Protein AF-A0A2D9Y3Z7-F1 (afdb_monomer_lite)

Radius of gyration: 15.22 Å; chains: 1; bounding box: 37×15×40 Å

Secondary structure (DSSP, 8-state):
--HHHHHHHHHHHHHHHHHHHHT--SS-HHHHHHHHHHHHHHHHHHHHIIIIIIHHHHTSHHHHHHHHHHHHT-

pLDDT: mean 95.36, std 4.26, range [75.88, 98.75]

Sequence (74 aa):
MNIFEALRKDHEIQRSLLDKLVDTSGDTEKRDEIFKELKKELEIHADGEERFFYVPLIEKDLTQEKSRHSIAEH

Foldseek 3Di:
DDLVVVLVVLVVVLVVLVVVLVVDDDDDPSNVVSVVVNVVSVVVSLVSCLPPPLVVQCVDPVRNVVSVVVNVVD

Structure (mmCIF, N/CA/C/O backbone):
data_AF-A0A2D9Y3Z7-F1
#
_entry.id   AF-A0A2D9Y3Z7-F1
#
loop_
_atom_site.group_PDB
_atom_site.id
_atom_site.type_symbol
_atom_site.label_atom_id
_atom_site.label_alt_id
_atom_site.label_comp_id
_atom_site.label_asym_id
_atom_site.label_entity_id
_atom_site.label_seq_id
_atom_site.pdbx_PDB_ins_code
_atom_site.Cartn_x
_atom_site.Cartn_y
_atom_site.Cartn_z
_atom_site.occupancy
_atom_site.B_iso_or_equiv
_atom_site.auth_seq_id
_atom_site.auth_comp_id
_atom_site.auth_asym_id
_atom_site.auth_atom_id
_atom_site.pdbx_PDB_model_num
ATOM 1 N N . MET A 1 1 ? 19.942 0.783 1.213 1.00 76.56 1 MET A N 1
ATOM 2 C CA . MET A 1 1 ? 18.585 0.310 0.900 1.00 76.56 1 MET A CA 1
ATOM 3 C C . MET A 1 1 ? 18.355 0.517 -0.587 1.00 76.56 1 MET A C 1
ATOM 5 O O . MET A 1 1 ? 18.530 1.642 -1.041 1.00 76.56 1 MET A O 1
ATOM 9 N N . ASN A 1 2 ? 18.090 -0.543 -1.349 1.00 93.62 2 ASN A N 1
ATOM 10 C CA . ASN A 1 2 ? 17.715 -0.457 -2.766 1.00 93.62 2 ASN A CA 1
ATOM 11 C C . ASN A 1 2 ? 16.183 -0.354 -2.927 1.00 93.62 2 ASN A C 1
ATOM 13 O O . ASN A 1 2 ? 15.452 -0.484 -1.946 1.00 93.62 2 ASN A O 1
ATOM 17 N N . ILE A 1 3 ? 15.700 -0.130 -4.156 1.00 93.25 3 ILE A N 1
ATOM 18 C CA . ILE A 1 3 ? 14.260 0.025 -4.428 1.00 93.25 3 ILE A CA 1
ATOM 19 C C . ILE A 1 3 ? 13.445 -1.200 -3.989 1.00 93.25 3 ILE A C 1
ATOM 21 O O . ILE A 1 3 ? 12.398 -1.045 -3.378 1.00 93.25 3 ILE A O 1
ATOM 25 N N . PHE A 1 4 ? 13.951 -2.420 -4.184 1.00 95.00 4 PHE A N 1
ATOM 26 C CA . PHE A 1 4 ? 13.251 -3.637 -3.761 1.00 95.00 4 PHE A CA 1
ATOM 27 C C . PHE A 1 4 ? 13.144 -3.755 -2.239 1.00 95.00 4 PHE A C 1
ATOM 29 O O . PHE A 1 4 ? 12.136 -4.224 -1.720 1.00 95.00 4 PHE A O 1
ATOM 36 N N . GLU A 1 5 ? 14.187 -3.357 -1.511 1.00 97.12 5 GLU A N 1
ATOM 37 C CA . GLU A 1 5 ? 14.176 -3.335 -0.047 1.00 97.12 5 GLU A CA 1
ATOM 38 C C . GLU A 1 5 ? 13.212 -2.274 0.492 1.00 97.12 5 GLU A C 1
ATOM 40 O O . GLU A 1 5 ? 12.520 -2.540 1.471 1.00 97.12 5 GLU A O 1
ATOM 45 N N . ALA A 1 6 ? 13.137 -1.107 -0.159 1.00 96.38 6 ALA A N 1
ATOM 46 C CA . ALA A 1 6 ? 12.177 -0.062 0.185 1.00 96.38 6 ALA A CA 1
ATOM 47 C C . ALA A 1 6 ? 10.732 -0.543 -0.030 1.00 96.38 6 ALA A C 1
ATOM 49 O O . ALA A 1 6 ? 9.964 -0.569 0.925 1.00 96.38 6 ALA A O 1
ATOM 50 N N . LEU A 1 7 ? 10.406 -1.054 -1.224 1.00 96.81 7 LEU A N 1
ATOM 51 C CA . LEU A 1 7 ? 9.061 -1.551 -1.539 1.00 96.81 7 LEU A CA 1
ATOM 52 C C . LEU A 1 7 ? 8.625 -2.690 -0.607 1.00 96.81 7 LEU A C 1
ATOM 54 O O . LEU A 1 7 ? 7.494 -2.705 -0.133 1.00 96.81 7 LEU A O 1
ATOM 58 N N . ARG A 1 8 ? 9.530 -3.622 -0.273 1.00 97.44 8 ARG A N 1
ATOM 59 C CA . ARG A 1 8 ? 9.225 -4.684 0.703 1.00 97.44 8 ARG A CA 1
ATOM 60 C C . ARG A 1 8 ? 8.928 -4.131 2.088 1.00 97.44 8 ARG A C 1
ATOM 62 O O . ARG A 1 8 ? 8.069 -4.674 2.774 1.00 97.44 8 ARG A O 1
ATOM 69 N N . LYS A 1 9 ? 9.645 -3.091 2.517 1.00 97.94 9 LYS A N 1
ATOM 70 C CA . LYS A 1 9 ? 9.403 -2.459 3.814 1.00 97.94 9 LYS A CA 1
ATOM 71 C C . LYS A 1 9 ? 8.022 -1.807 3.849 1.00 97.94 9 LYS A C 1
ATOM 73 O O . LYS A 1 9 ? 7.311 -1.997 4.832 1.00 97.94 9 LYS A O 1
ATOM 78 N N . ASP A 1 10 ? 7.635 -1.116 2.782 1.00 98.12 10 ASP A N 1
ATOM 79 C CA . ASP A 1 10 ? 6.296 -0.535 2.652 1.00 98.12 10 ASP A CA 1
ATOM 80 C C . ASP A 1 10 ? 5.223 -1.634 2.702 1.00 98.12 10 ASP A C 1
ATOM 82 O O . ASP A 1 10 ? 4.246 -1.513 3.438 1.00 98.12 10 ASP A O 1
ATOM 86 N N . HIS A 1 11 ? 5.448 -2.767 2.020 1.00 98.44 11 HIS A N 1
ATOM 87 C CA . HIS A 1 11 ? 4.541 -3.919 2.082 1.00 98.44 11 HIS A CA 1
ATOM 88 C C . HIS A 1 11 ? 4.378 -4.481 3.499 1.00 98.44 11 HIS A C 1
ATOM 90 O O . HIS A 1 11 ? 3.275 -4.886 3.857 1.00 98.44 11 HIS A O 1
ATOM 96 N N . GLU A 1 12 ? 5.435 -4.525 4.320 1.00 98.56 12 GLU A N 1
ATOM 97 C CA . GLU A 1 12 ? 5.307 -4.957 5.723 1.00 98.56 12 GLU A CA 1
ATOM 98 C C . GLU A 1 12 ? 4.463 -3.982 6.554 1.00 98.56 12 GLU A C 1
ATOM 100 O O . GLU A 1 12 ? 3.654 -4.409 7.381 1.00 98.56 12 GLU A O 1
ATOM 105 N N . ILE A 1 13 ? 4.617 -2.675 6.322 1.00 98.50 13 ILE A N 1
ATOM 106 C CA . ILE A 1 13 ? 3.812 -1.644 6.991 1.00 98.50 13 ILE A CA 1
ATOM 107 C C . ILE A 1 13 ? 2.340 -1.806 6.598 1.00 98.50 13 ILE A C 1
ATOM 109 O O . ILE A 1 13 ? 1.476 -1.906 7.471 1.00 98.50 13 ILE A O 1
ATOM 113 N N . GLN A 1 14 ? 2.060 -1.915 5.299 1.00 98.69 14 GLN A N 1
ATOM 114 C CA . GLN A 1 14 ? 0.710 -2.107 4.764 1.00 98.69 14 GLN A CA 1
ATOM 115 C C . GLN A 1 14 ? 0.063 -3.393 5.288 1.00 98.69 14 GLN A C 1
ATOM 117 O O . GLN A 1 14 ? -1.088 -3.351 5.719 1.00 98.69 14 GLN A O 1
ATOM 122 N N . ARG A 1 15 ? 0.798 -4.518 5.320 1.00 98.69 15 ARG A N 1
ATOM 123 C CA . ARG A 1 15 ? 0.327 -5.780 5.918 1.00 98.69 15 ARG A CA 1
ATOM 124 C C . ARG A 1 15 ? -0.061 -5.588 7.378 1.00 98.69 15 ARG A C 1
ATOM 126 O O . ARG A 1 15 ? -1.175 -5.924 7.757 1.00 98.69 15 ARG A O 1
ATOM 133 N N . SER A 1 16 ? 0.811 -4.971 8.175 1.00 98.62 16 SER A N 1
ATOM 134 C CA . SER A 1 16 ? 0.523 -4.736 9.592 1.00 98.62 16 SER A CA 1
ATOM 135 C C . SER A 1 16 ? -0.688 -3.822 9.809 1.00 98.62 16 SER A C 1
ATOM 137 O O . SER A 1 16 ? -1.454 -4.035 10.751 1.00 98.62 16 SER A O 1
ATOM 139 N N . LEU A 1 17 ? -0.872 -2.799 8.972 1.00 98.75 17 LEU A N 1
ATOM 140 C CA . LEU A 1 17 ? -2.040 -1.919 9.039 1.00 98.75 17 LEU A CA 1
ATOM 141 C C . LEU A 1 17 ? -3.320 -2.646 8.622 1.00 98.75 17 LEU A C 1
ATOM 143 O O . LEU A 1 17 ? -4.341 -2.482 9.285 1.00 98.75 17 LEU A O 1
ATOM 147 N N . LEU A 1 18 ? -3.260 -3.481 7.584 1.00 98.62 18 LEU A N 1
ATOM 148 C CA . LEU A 1 18 ? -4.373 -4.329 7.161 1.00 98.62 18 LEU A CA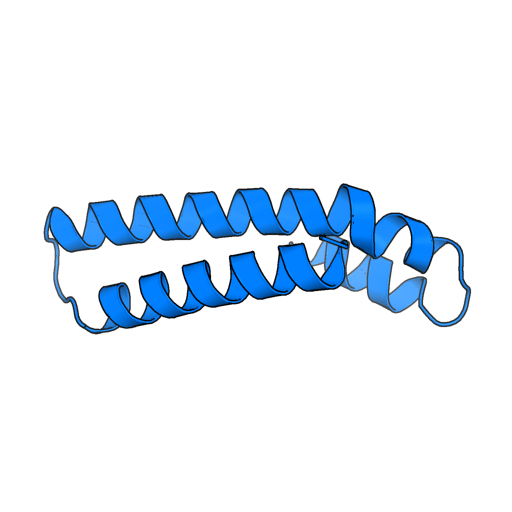 1
ATOM 149 C C . LEU A 1 18 ? -4.772 -5.320 8.255 1.00 98.62 18 LEU A C 1
ATOM 151 O O . LEU A 1 18 ? -5.955 -5.380 8.574 1.00 98.62 18 LEU A O 1
ATOM 155 N N . ASP A 1 19 ? -3.813 -6.015 8.873 1.00 98.62 19 ASP A N 1
ATOM 156 C CA . ASP A 1 19 ? -4.061 -6.942 9.988 1.00 98.62 19 ASP A CA 1
ATOM 157 C C . ASP A 1 19 ? -4.802 -6.229 11.132 1.00 98.62 19 ASP A C 1
ATOM 159 O O . ASP A 1 19 ? -5.872 -6.651 11.570 1.00 98.62 19 ASP A O 1
ATOM 163 N N . LYS A 1 20 ? -4.303 -5.056 11.546 1.00 98.44 20 LYS A N 1
ATOM 164 C CA . LYS A 1 20 ? -4.970 -4.233 12.569 1.00 98.44 20 LYS A CA 1
ATOM 165 C C . LYS A 1 20 ? -6.356 -3.769 12.128 1.00 98.44 20 LYS A C 1
ATOM 167 O O . LYS A 1 20 ? -7.253 -3.666 12.962 1.00 98.44 20 LYS A O 1
ATOM 172 N N . LEU A 1 21 ? -6.532 -3.431 10.851 1.00 98.44 21 LEU A N 1
ATOM 173 C CA . LEU A 1 21 ? -7.806 -2.955 10.326 1.00 98.44 21 LEU A CA 1
ATOM 174 C C . LEU A 1 21 ? -8.850 -4.074 10.340 1.00 98.44 21 LEU A C 1
ATOM 176 O O . LEU A 1 21 ? -9.981 -3.826 10.759 1.00 98.44 21 LEU A O 1
ATOM 180 N N . VAL A 1 22 ? -8.496 -5.291 9.918 1.00 98.12 22 VAL A N 1
ATOM 181 C CA . VAL A 1 22 ? -9.425 -6.437 9.904 1.00 98.12 22 VAL A CA 1
ATOM 182 C C . VAL A 1 22 ? -9.763 -6.941 11.307 1.00 98.12 22 VAL A C 1
ATOM 184 O O . VAL A 1 22 ? -10.866 -7.441 11.508 1.00 98.12 22 VAL A O 1
ATOM 187 N N . ASP A 1 23 ? -8.883 -6.710 12.284 1.00 98.12 23 ASP A N 1
ATOM 188 C CA . ASP A 1 23 ? -9.143 -6.968 13.707 1.00 98.12 23 ASP A CA 1
ATOM 189 C C . ASP A 1 23 ? -10.112 -5.951 14.347 1.00 98.12 23 ASP A C 1
ATOM 191 O O . ASP A 1 23 ? -10.560 -6.133 15.483 1.00 98.12 23 ASP A O 1
ATOM 195 N N . THR A 1 24 ? -10.449 -4.860 13.648 1.00 97.75 24 THR A N 1
ATOM 196 C CA . THR A 1 24 ? -11.468 -3.891 14.086 1.00 97.75 24 THR A CA 1
ATOM 197 C C . THR A 1 24 ? -12.785 -4.078 13.341 1.00 97.75 24 THR A C 1
ATOM 199 O O . THR A 1 24 ? -12.838 -4.604 12.231 1.00 97.75 24 THR A O 1
ATOM 202 N N . SER A 1 25 ? -13.873 -3.573 13.919 1.00 97.12 25 SER A N 1
ATOM 203 C CA . SER A 1 25 ? -15.204 -3.627 13.314 1.00 97.12 25 SER A CA 1
ATOM 204 C C . SER A 1 25 ? -16.054 -2.433 13.731 1.00 97.12 25 SER A C 1
ATOM 206 O O . SER A 1 25 ? -15.8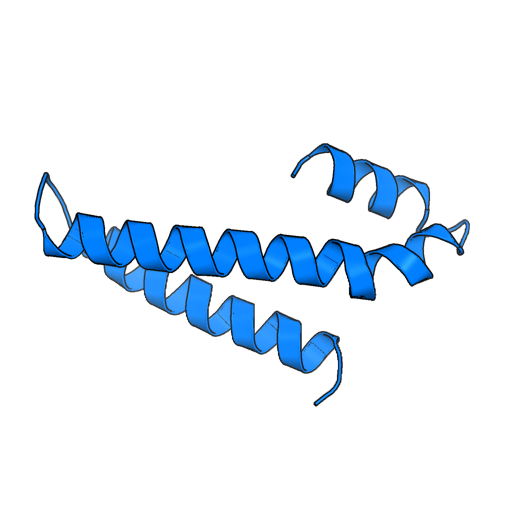49 -1.881 14.811 1.00 97.12 25 SER A O 1
ATOM 208 N N . GLY A 1 26 ? -17.056 -2.102 12.916 1.00 96.94 26 GLY A N 1
ATOM 209 C CA . GLY A 1 26 ? -17.974 -0.997 13.185 1.00 96.94 26 GLY A CA 1
ATOM 210 C C . GLY A 1 26 ? -17.352 0.378 12.943 1.00 96.94 26 GLY A C 1
ATOM 211 O O . GLY A 1 26 ? -16.231 0.495 12.451 1.00 96.94 26 GLY A O 1
ATOM 212 N N . ASP A 1 27 ? -18.116 1.410 13.278 1.00 97.12 27 ASP A N 1
ATOM 213 C CA . ASP A 1 27 ? -17.712 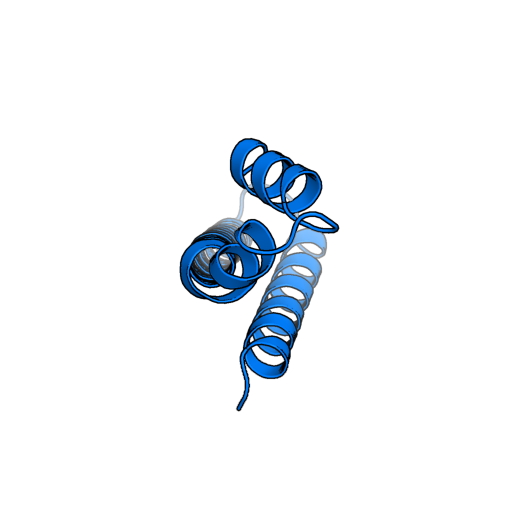2.809 13.158 1.00 97.12 27 ASP A CA 1
ATOM 214 C C . ASP A 1 27 ? -17.004 3.240 14.448 1.00 97.12 27 ASP A C 1
ATOM 216 O O . ASP A 1 27 ? -17.639 3.501 15.471 1.00 97.12 27 ASP A O 1
ATOM 220 N N . THR A 1 28 ? -15.672 3.182 14.441 1.00 98.31 28 THR A N 1
ATOM 221 C CA . THR A 1 28 ? -14.842 3.528 15.601 1.00 98.31 28 THR A CA 1
ATOM 222 C C . THR A 1 28 ? -13.704 4.430 15.163 1.00 98.31 28 THR A C 1
ATOM 224 O O . THR A 1 28 ? -13.094 4.189 14.121 1.00 98.31 28 THR A O 1
ATOM 227 N N . GLU A 1 29 ? -13.352 5.408 15.998 1.00 98.25 29 GLU A N 1
ATOM 228 C CA . GLU A 1 29 ? -12.246 6.338 15.726 1.00 98.25 29 GLU A CA 1
ATOM 229 C C . GLU A 1 29 ? -10.940 5.593 15.414 1.00 98.25 29 GLU A C 1
ATOM 231 O O . GLU A 1 29 ? -10.262 5.903 14.440 1.00 98.25 29 GLU A O 1
ATOM 236 N N . LYS A 1 30 ? -10.647 4.520 16.162 1.00 97.69 30 LYS A N 1
ATOM 237 C CA . LYS A 1 30 ? -9.469 3.672 15.936 1.00 97.69 30 LYS A CA 1
ATOM 238 C C . LYS A 1 30 ? -9.446 3.049 14.536 1.00 97.69 30 LYS A C 1
ATOM 240 O O . LYS A 1 30 ? -8.394 3.015 13.901 1.00 97.69 30 LYS A O 1
ATOM 245 N N . ARG A 1 31 ? -10.577 2.514 14.059 1.00 98.50 31 ARG A N 1
ATOM 246 C CA . ARG A 1 31 ? -10.668 1.935 12.707 1.00 98.50 31 ARG A CA 1
ATOM 247 C C . ARG A 1 31 ? -10.413 3.008 11.652 1.00 98.50 31 ARG A C 1
ATOM 249 O O . ARG A 1 31 ? -9.687 2.763 10.692 1.00 98.50 31 ARG A O 1
ATOM 256 N N . ASP A 1 32 ? -10.991 4.181 11.867 1.00 98.50 32 ASP A N 1
ATOM 257 C CA . ASP A 1 32 ? -10.868 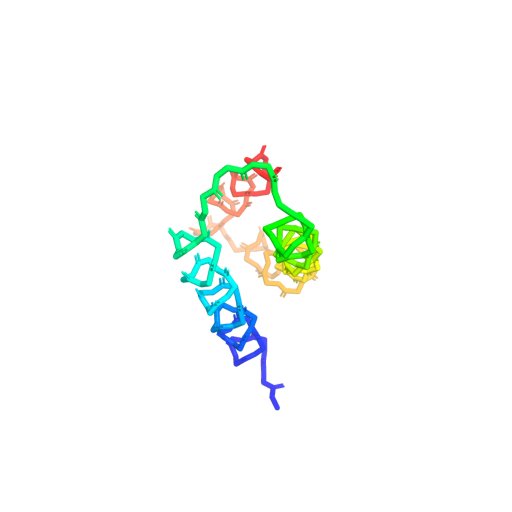5.344 10.997 1.00 98.50 32 ASP A CA 1
ATOM 258 C C . ASP A 1 32 ? -9.418 5.835 10.882 1.00 98.50 32 ASP A C 1
ATOM 260 O O . ASP A 1 32 ? -8.937 6.131 9.787 1.00 98.50 32 ASP A O 1
ATOM 264 N N . GLU A 1 33 ? -8.703 5.892 12.004 1.00 98.56 33 GLU A N 1
ATOM 265 C CA . GLU A 1 33 ? -7.284 6.249 12.062 1.00 98.56 33 GLU A CA 1
ATOM 266 C C . GLU A 1 33 ? -6.412 5.237 11.311 1.00 98.56 33 GLU A C 1
ATOM 268 O O . GLU A 1 33 ? -5.636 5.635 10.441 1.00 98.56 33 GLU A O 1
ATOM 273 N N . ILE A 1 34 ? -6.593 3.936 11.575 1.00 98.69 34 ILE A N 1
ATOM 274 C CA . ILE A 1 34 ? -5.847 2.868 10.887 1.00 98.69 34 ILE A CA 1
ATOM 275 C C . ILE A 1 34 ? -6.103 2.924 9.379 1.00 98.69 34 ILE A C 1
ATOM 277 O O . ILE A 1 34 ? -5.172 2.786 8.589 1.00 98.69 34 ILE A O 1
ATOM 281 N N . PHE A 1 35 ? -7.353 3.141 8.962 1.00 98.50 35 PHE A N 1
ATOM 282 C CA . PHE A 1 35 ? -7.692 3.237 7.547 1.00 98.50 35 PHE A CA 1
ATOM 283 C C . PHE A 1 35 ? -7.032 4.447 6.872 1.00 98.50 35 PHE A C 1
ATOM 285 O O . PHE A 1 35 ? -6.510 4.318 5.765 1.00 98.50 35 PHE A O 1
ATOM 292 N N . LYS A 1 36 ? -7.017 5.614 7.529 1.00 98.62 36 LYS A N 1
ATOM 293 C CA . LYS A 1 36 ? -6.343 6.819 7.013 1.00 98.62 36 LYS A CA 1
ATOM 294 C C . LYS A 1 36 ? -4.835 6.609 6.882 1.00 98.62 36 LYS A C 1
ATOM 296 O O . LYS A 1 36 ? -4.254 7.032 5.885 1.00 98.62 36 LYS A O 1
ATOM 301 N N . GLU A 1 37 ? -4.217 5.944 7.855 1.00 98.62 37 GLU A N 1
ATOM 302 C CA . GLU A 1 37 ? -2.799 5.585 7.801 1.00 98.62 37 GLU A CA 1
ATOM 303 C C . GLU A 1 37 ? -2.521 4.600 6.659 1.00 98.62 37 GLU A C 1
ATOM 305 O O . GLU A 1 37 ? -1.672 4.874 5.816 1.00 98.62 37 GLU A O 1
ATOM 310 N N . LEU A 1 38 ? -3.302 3.519 6.551 1.00 98.69 38 LEU A N 1
ATOM 311 C CA . LEU A 1 38 ? -3.186 2.543 5.464 1.00 98.69 38 LEU A CA 1
ATOM 312 C C . LEU A 1 38 ? -3.313 3.207 4.093 1.00 98.69 38 LEU A C 1
ATOM 314 O O . LEU A 1 38 ? -2.493 2.959 3.213 1.00 98.69 38 LEU A O 1
ATOM 318 N N . LYS A 1 39 ? -4.324 4.063 3.914 1.00 98.44 39 LYS A N 1
ATOM 319 C CA . LYS A 1 39 ? -4.543 4.783 2.659 1.00 98.44 39 LYS A CA 1
ATOM 320 C C . LYS A 1 39 ? -3.320 5.618 2.278 1.00 98.44 39 LYS A C 1
ATOM 322 O O . LYS A 1 39 ? -2.876 5.551 1.138 1.00 98.44 39 LYS A O 1
ATOM 327 N N . LYS A 1 40 ? -2.756 6.358 3.233 1.00 98.44 40 LYS A N 1
ATOM 328 C CA . LYS A 1 40 ? -1.555 7.166 3.009 1.00 98.44 40 LYS A CA 1
ATOM 329 C C . LYS A 1 40 ? -0.353 6.305 2.601 1.00 98.44 40 LYS A C 1
ATOM 331 O O . LYS A 1 40 ? 0.364 6.669 1.675 1.00 98.44 40 LYS A O 1
ATOM 336 N N . GLU A 1 41 ? -0.129 5.178 3.274 1.00 98.44 41 GLU A N 1
ATOM 337 C CA . GLU A 1 41 ? 0.981 4.271 2.946 1.00 98.44 41 GLU A CA 1
ATOM 338 C C . GLU A 1 41 ? 0.804 3.605 1.572 1.00 98.44 41 GLU A C 1
ATOM 340 O O . GLU A 1 41 ? 1.788 3.377 0.873 1.00 98.44 41 GLU A O 1
ATOM 345 N N . LEU A 1 42 ? -0.434 3.322 1.148 1.00 97.94 42 LEU A N 1
ATOM 346 C CA . LEU A 1 42 ? -0.728 2.831 -0.204 1.00 97.94 42 LEU A CA 1
ATOM 347 C C . LEU A 1 42 ? -0.456 3.900 -1.273 1.00 97.94 42 LEU A C 1
ATOM 349 O O . LEU A 1 42 ? 0.186 3.597 -2.274 1.00 97.94 42 LEU A O 1
ATOM 353 N N . GLU A 1 43 ? -0.882 5.147 -1.047 1.00 97.31 43 GLU A N 1
ATOM 354 C CA . GLU A 1 43 ? -0.640 6.268 -1.972 1.00 97.31 43 GLU A CA 1
ATOM 355 C C . GLU A 1 43 ? 0.862 6.537 -2.157 1.00 97.31 43 GLU A C 1
ATOM 357 O O . GLU A 1 43 ? 1.349 6.643 -3.281 1.00 97.31 43 GLU A O 1
ATOM 362 N N . ILE A 1 44 ? 1.622 6.586 -1.057 1.00 96.75 44 ILE A N 1
ATOM 363 C CA . ILE A 1 44 ? 3.076 6.807 -1.101 1.00 96.75 44 ILE A CA 1
ATOM 364 C C . ILE A 1 44 ? 3.790 5.651 -1.811 1.00 96.75 44 ILE A C 1
ATOM 366 O O . ILE A 1 44 ? 4.738 5.879 -2.567 1.00 96.75 44 ILE A O 1
ATOM 370 N N . HIS A 1 45 ? 3.345 4.416 -1.574 1.00 97.31 45 HIS A N 1
ATOM 371 C CA . HIS A 1 45 ? 3.907 3.240 -2.222 1.00 97.31 45 HIS A CA 1
ATOM 372 C C . HIS A 1 45 ? 3.690 3.264 -3.736 1.00 97.31 45 HIS A C 1
ATOM 374 O O . HIS A 1 45 ? 4.654 3.105 -4.484 1.00 97.31 45 HIS A O 1
ATOM 380 N N . ALA A 1 46 ? 2.458 3.532 -4.177 1.00 96.00 46 ALA A N 1
ATOM 381 C CA . ALA A 1 46 ? 2.108 3.645 -5.589 1.00 96.00 46 ALA A CA 1
ATOM 382 C C . ALA A 1 46 ? 2.955 4.714 -6.303 1.00 96.00 46 ALA A C 1
ATOM 384 O O . ALA A 1 46 ? 3.593 4.431 -7.320 1.00 96.00 46 ALA A O 1
ATOM 385 N N . ASP A 1 47 ? 3.070 5.906 -5.706 1.00 95.00 47 ASP A N 1
ATOM 386 C CA . ASP A 1 47 ? 3.936 6.988 -6.197 1.00 95.00 47 ASP A CA 1
ATOM 387 C C . ASP A 1 47 ? 5.406 6.546 -6.336 1.00 95.00 47 ASP A C 1
ATOM 389 O O . ASP A 1 47 ? 6.109 6.923 -7.283 1.00 95.00 47 ASP A O 1
ATOM 393 N N . GLY A 1 48 ? 5.900 5.767 -5.370 1.00 94.75 48 GLY A N 1
ATOM 394 C CA . GLY A 1 48 ? 7.252 5.217 -5.375 1.00 94.75 48 GLY A CA 1
ATOM 395 C C . GLY A 1 48 ? 7.469 4.185 -6.483 1.00 94.75 48 GLY A C 1
ATOM 396 O O . GLY A 1 48 ? 8.488 4.233 -7.184 1.00 94.75 48 GLY A O 1
ATOM 397 N N . GLU A 1 49 ? 6.516 3.273 -6.675 1.00 95.44 49 GLU A N 1
ATOM 398 C CA . GLU A 1 49 ? 6.566 2.275 -7.741 1.00 95.44 49 GLU A CA 1
ATOM 399 C C . GLU A 1 49 ? 6.603 2.939 -9.120 1.00 95.44 49 GLU A C 1
ATOM 401 O O . GLU A 1 49 ? 7.480 2.636 -9.932 1.00 95.44 49 GLU A O 1
ATOM 406 N N . GLU A 1 50 ? 5.723 3.903 -9.376 1.00 93.56 50 GLU A N 1
ATOM 407 C CA . GLU A 1 50 ? 5.660 4.592 -10.665 1.00 93.56 50 GLU A CA 1
ATOM 408 C C . GLU A 1 50 ? 6.949 5.333 -10.994 1.00 93.56 50 GLU A C 1
ATOM 410 O O . GLU A 1 50 ? 7.495 5.173 -12.087 1.00 93.56 50 GLU A O 1
ATOM 415 N N . ARG A 1 51 ? 7.485 6.100 -10.041 1.00 92.56 51 ARG A N 1
ATOM 416 C CA . ARG A 1 51 ? 8.651 6.960 -10.287 1.00 92.56 51 ARG A CA 1
ATOM 417 C C . ARG A 1 51 ? 9.963 6.195 -10.403 1.00 92.56 51 ARG A C 1
ATOM 419 O O . ARG A 1 51 ? 10.865 6.663 -11.098 1.00 92.56 51 ARG A O 1
ATOM 426 N N . PHE A 1 52 ? 10.099 5.064 -9.710 1.00 94.00 52 PHE A N 1
ATOM 427 C CA . PHE A 1 52 ? 11.398 4.400 -9.555 1.00 94.00 52 PHE A CA 1
ATOM 428 C C . PHE A 1 52 ? 11.421 2.945 -10.013 1.00 94.00 52 PHE A C 1
ATOM 430 O O . PHE A 1 52 ? 12.465 2.479 -10.471 1.00 94.00 52 PHE A O 1
ATOM 437 N N . PHE A 1 53 ? 10.309 2.222 -9.894 1.00 94.12 53 PHE A N 1
ATOM 438 C CA . PHE A 1 53 ? 10.244 0.808 -10.251 1.00 94.12 53 PHE A CA 1
ATOM 439 C C . PHE A 1 53 ? 9.777 0.605 -11.694 1.00 94.12 53 PHE A C 1
ATOM 441 O O . PHE A 1 53 ? 10.470 -0.056 -12.469 1.00 94.12 53 PHE A O 1
ATOM 448 N N . TYR A 1 54 ? 8.657 1.216 -12.089 1.00 93.44 54 TYR A N 1
ATOM 449 C CA . TYR A 1 54 ? 8.079 1.016 -13.418 1.00 93.44 54 TYR A CA 1
ATOM 450 C C . TYR A 1 54 ? 8.819 1.767 -14.529 1.00 93.44 54 TYR A C 1
ATOM 452 O O . TYR A 1 54 ? 8.954 1.221 -15.623 1.00 93.44 54 TYR A O 1
ATOM 460 N N . VAL A 1 55 ? 9.369 2.961 -14.271 1.00 92.62 55 VAL A N 1
ATOM 461 C CA . VAL A 1 55 ? 10.143 3.736 -15.269 1.00 92.62 55 VAL A CA 1
ATOM 462 C C . VAL A 1 55 ? 11.199 2.893 -16.007 1.00 92.62 55 VAL A C 1
ATOM 464 O O . VAL A 1 55 ? 11.110 2.794 -17.232 1.00 92.62 55 VAL A O 1
ATOM 467 N N . PRO A 1 56 ? 12.156 2.224 -15.333 1.00 92.44 56 PRO A N 1
ATOM 468 C CA . PRO A 1 56 ? 13.158 1.417 -16.034 1.00 92.44 56 PRO A CA 1
ATOM 469 C C . PRO A 1 56 ? 12.581 0.151 -16.694 1.00 92.44 56 PRO A C 1
ATOM 471 O O . PRO A 1 56 ? 13.189 -0.389 -17.618 1.00 92.44 56 PRO A O 1
ATOM 474 N N . LEU A 1 57 ? 11.422 -0.343 -16.241 1.00 92.94 57 LEU A N 1
ATOM 475 C CA . LEU A 1 57 ? 10.748 -1.511 -16.821 1.00 92.94 57 LEU A CA 1
ATOM 476 C C . LEU A 1 57 ? 9.994 -1.164 -18.114 1.00 92.94 57 LEU A C 1
ATOM 478 O O . LEU A 1 57 ? 9.888 -2.011 -19.003 1.00 92.94 57 LEU A O 1
ATOM 482 N N . ILE A 1 58 ? 9.510 0.072 -18.261 1.00 92.12 58 ILE A N 1
ATOM 483 C CA . ILE A 1 58 ? 8.857 0.552 -19.491 1.00 92.12 58 ILE A CA 1
ATOM 484 C C . ILE A 1 58 ? 9.843 0.599 -20.666 1.00 92.12 58 ILE A C 1
ATOM 486 O O . ILE A 1 58 ? 9.452 0.378 -21.815 1.00 92.12 58 ILE A O 1
ATOM 490 N N . GLU A 1 59 ? 11.124 0.843 -20.390 1.00 92.31 59 GLU A N 1
ATOM 491 C CA . GLU A 1 59 ? 12.185 0.902 -21.404 1.00 92.31 59 GLU A CA 1
ATOM 492 C C . GLU A 1 59 ? 12.591 -0.472 -21.963 1.00 92.31 59 GLU A C 1
ATOM 494 O O . GLU A 1 59 ? 13.389 -0.549 -22.898 1.00 92.31 59 GLU A O 1
ATOM 499 N N . LYS A 1 60 ? 12.089 -1.574 -21.393 1.00 94.00 60 LYS A N 1
ATOM 500 C CA . LYS A 1 60 ? 12.400 -2.936 -21.840 1.00 94.00 60 LYS A CA 1
ATOM 501 C C . LYS A 1 60 ? 11.175 -3.573 -22.486 1.00 94.00 60 LYS A C 1
ATOM 503 O O . LYS A 1 60 ? 10.155 -3.745 -21.824 1.00 94.00 60 LYS A O 1
ATOM 508 N N . ASP A 1 61 ? 11.312 -4.029 -23.732 1.00 93.00 61 ASP A N 1
ATOM 509 C CA . ASP A 1 61 ? 10.224 -4.652 -24.508 1.00 93.00 61 ASP A CA 1
ATOM 510 C C . ASP A 1 61 ? 9.477 -5.751 -23.734 1.00 93.00 61 ASP A C 1
ATOM 512 O O . ASP A 1 61 ? 8.251 -5.797 -23.733 1.00 93.00 61 ASP A O 1
ATOM 516 N N . LEU A 1 62 ? 10.210 -6.602 -23.005 1.00 95.31 62 LEU A N 1
ATOM 517 C CA . LEU A 1 62 ? 9.637 -7.719 -22.242 1.00 95.31 62 LEU A CA 1
ATOM 518 C C . LEU A 1 62 ? 8.719 -7.290 -21.087 1.00 95.31 62 LEU A C 1
ATOM 520 O O . LEU A 1 62 ? 7.877 -8.076 -20.647 1.00 95.31 62 LEU A O 1
ATOM 524 N N . THR A 1 63 ? 8.906 -6.085 -20.552 1.00 94.19 63 THR A N 1
ATOM 525 C CA . THR A 1 63 ? 8.195 -5.596 -19.360 1.00 94.19 63 THR A CA 1
ATOM 526 C C . THR A 1 63 ? 7.340 -4.366 -19.636 1.00 94.19 63 THR A C 1
ATOM 528 O O . THR A 1 63 ? 6.569 -3.965 -18.765 1.00 94.19 63 THR A O 1
ATOM 531 N N . GLN A 1 64 ? 7.414 -3.804 -20.843 1.00 94.25 64 GLN A N 1
ATOM 532 C CA . GLN A 1 64 ? 6.744 -2.561 -21.203 1.00 94.25 64 GLN A CA 1
ATOM 533 C C . GLN A 1 64 ? 5.221 -2.643 -21.072 1.00 94.25 64 GLN A C 1
ATOM 535 O O . GLN A 1 64 ? 4.636 -1.824 -20.366 1.00 94.25 64 GLN A O 1
ATOM 540 N N . GLU A 1 65 ? 4.575 -3.622 -21.713 1.00 93.69 65 GLU A N 1
ATOM 541 C CA . GLU A 1 65 ? 3.109 -3.737 -21.661 1.00 93.69 65 GLU A CA 1
ATOM 542 C C . GLU A 1 65 ? 2.606 -3.986 -20.241 1.00 93.69 65 GLU A C 1
ATOM 544 O O . GLU A 1 65 ? 1.662 -3.337 -19.800 1.00 93.69 65 GLU A O 1
ATOM 549 N N . LYS A 1 66 ? 3.285 -4.864 -19.492 1.00 93.00 66 LYS A N 1
ATOM 550 C CA . LYS A 1 66 ? 2.931 -5.151 -18.096 1.00 93.00 66 LYS A CA 1
ATOM 551 C C . LYS A 1 66 ? 3.033 -3.905 -17.227 1.00 93.00 66 LYS A C 1
ATOM 553 O O . LYS A 1 66 ? 2.120 -3.636 -16.464 1.00 93.00 66 LYS A O 1
ATOM 558 N N . SER A 1 67 ? 4.101 -3.126 -17.389 1.00 91.94 67 SER A N 1
ATOM 559 C CA . SER A 1 67 ? 4.298 -1.895 -16.616 1.00 91.94 67 SER A CA 1
ATOM 560 C C . SER A 1 67 ? 3.238 -0.846 -16.954 1.00 91.94 67 SER A C 1
ATOM 562 O O . SER A 1 67 ? 2.685 -0.227 -16.056 1.00 91.94 67 SER A O 1
ATOM 564 N N . ARG A 1 68 ? 2.899 -0.676 -18.240 1.00 91.62 68 ARG A N 1
ATOM 565 C CA . ARG A 1 68 ? 1.825 0.238 -18.666 1.00 91.62 68 ARG A CA 1
ATOM 566 C C . ARG A 1 68 ? 0.463 -0.180 -18.123 1.00 91.62 68 ARG A C 1
ATOM 568 O O . ARG A 1 68 ? -0.297 0.682 -17.702 1.00 91.62 68 ARG A O 1
ATOM 575 N N . HIS A 1 69 ? 0.164 -1.478 -18.145 1.00 92.25 69 HIS A N 1
ATOM 576 C CA . HIS A 1 69 ? -1.073 -2.002 -17.578 1.00 92.25 69 HIS A CA 1
ATOM 577 C C . HIS A 1 69 ? -1.124 -1.777 -16.065 1.00 92.25 69 HIS A C 1
ATOM 579 O O . HIS A 1 69 ? -2.101 -1.221 -15.590 1.00 92.25 69 HIS A O 1
ATOM 585 N N . SER A 1 70 ? -0.056 -2.107 -15.331 1.00 90.75 70 SER A N 1
ATOM 586 C CA . SER A 1 70 ? 0.012 -1.880 -13.882 1.00 90.75 70 SER A CA 1
ATOM 587 C C . SER A 1 70 ? -0.198 -0.413 -13.497 1.00 90.75 70 SER A C 1
ATOM 589 O O . SER A 1 70 ? -0.941 -0.152 -12.564 1.00 90.75 70 SER A O 1
ATOM 591 N N . ILE A 1 71 ? 0.383 0.535 -14.242 1.00 89.25 71 ILE A N 1
ATOM 592 C CA . ILE A 1 71 ? 0.168 1.976 -14.010 1.00 89.25 71 ILE A CA 1
ATOM 593 C C . ILE A 1 71 ? -1.281 2.391 -14.303 1.00 89.25 71 ILE A C 1
ATOM 595 O O . ILE A 1 71 ? -1.814 3.267 -13.641 1.00 89.25 71 ILE A O 1
ATOM 599 N N . ALA A 1 72 ? -1.927 1.798 -15.310 1.00 90.88 72 ALA A N 1
ATOM 600 C CA . ALA A 1 72 ? -3.296 2.159 -15.679 1.00 90.88 72 ALA A CA 1
ATOM 601 C C . ALA A 1 72 ? -4.362 1.637 -14.696 1.00 90.88 72 ALA A C 1
ATOM 603 O O . ALA A 1 72 ? -5.481 2.141 -14.713 1.00 90.88 72 ALA A O 1
ATOM 604 N N . GLU A 1 73 ? -4.034 0.617 -13.897 1.00 85.88 73 GLU A N 1
ATOM 605 C CA . GLU A 1 73 ? -4.929 0.014 -12.898 1.00 85.88 73 GLU A CA 1
ATOM 606 C C . GLU A 1 73 ? -4.805 0.656 -11.499 1.00 85.88 73 GLU A C 1
ATOM 608 O O . GLU A 1 73 ? -5.604 0.322 -10.622 1.00 85.88 73 GLU A O 1
ATOM 613 N N . HIS A 1 74 ? -3.819 1.538 -11.279 1.00 75.88 74 HIS 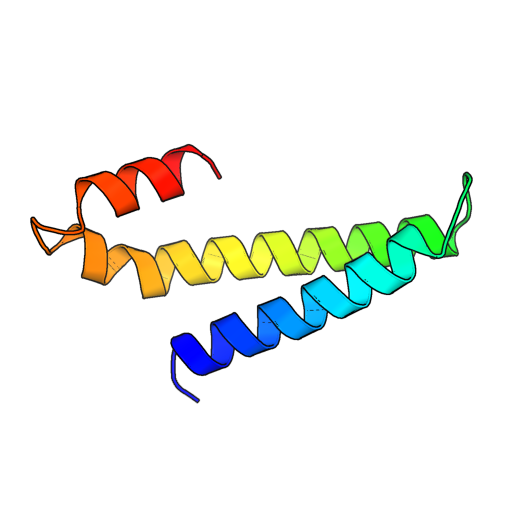A N 1
ATOM 614 C 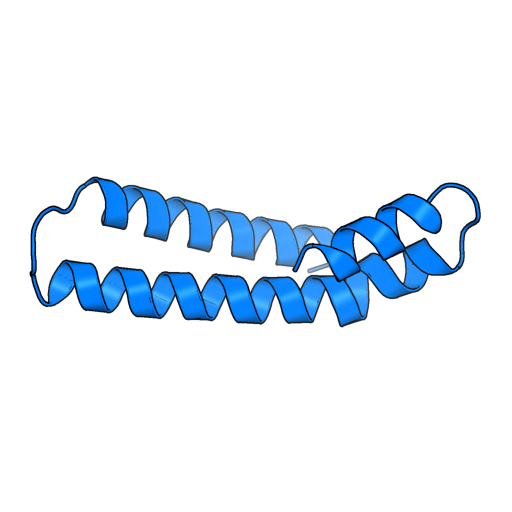CA . HIS A 1 74 ? -3.717 2.384 -10.080 1.00 75.88 74 HIS A CA 1
ATOM 615 C C . HIS A 1 74 ? -4.795 3.476 -10.066 1.00 75.88 74 HIS A C 1
ATOM 617 O O . HIS A 1 74 ? -5.380 3.691 -8.978 1.00 75.88 74 HIS A O 1
#